Protein AF-A0AA40CJF1-F1 (afdb_monomer)

InterPro domains:
  IPR010730 Heterokaryon incompatibility [PF06985] (2-90)
  IPR052895 Heterokaryon Regulation/Transcriptional Modulator [PTHR24148] (1-93)

Secondary structure (DSSP, 8-state):
--EEEE-----TT-EEEEEETTEEEEEEHHHHHHHHHH--SSS---EE-HHHHS-TT-HHHHHHHHHHHHHHHHHSS-EEE---SPPTTGGGGG-

Solvent-accessible surface area (backbone atoms only — not comparable to full-atom values): 6073 Å² total; per-residue (Å²): 132,37,29,28,58,45,66,67,68,65,61,81,86,47,64,39,83,46,72,56,95,92,35,83,42,76,41,31,44,49,52,50,53,48,51,66,72,69,54,58,95,89,51,92,76,56,72,45,41,65,90,75,77,41,63,82,88,39,67,69,61,40,64,60,46,59,76,48,44,62,58,53,59,70,67,26,78,42,76,48,77,53,90,70,79,87,54,102,70,59,79,72,80,83,116

Structure (mmCIF, N/CA/C/O backbone):
data_AF-A0AA40CJF1-F1
#
_entry.id   AF-A0AA40CJF1-F1
#
loop_
_atom_site.group_PDB
_atom_site.id
_atom_site.type_symbol
_atom_site.label_atom_id
_atom_site.label_alt_id
_atom_site.label_comp_id
_atom_site.label_asym_id
_atom_site.label_entity_id
_atom_site.label_seq_id
_atom_site.pdbx_PDB_ins_code
_atom_site.Cartn_x
_atom_site.Cartn_y
_atom_site.Cartn_z
_atom_site.occupancy
_atom_site.B_iso_or_equiv
_atom_site.auth_seq_id
_atom_site.auth_comp_id
_atom_site.auth_asym_id
_atom_site.auth_atom_id
_atom_site.pdbx_PDB_model_num
ATOM 1 N N . LYS A 1 1 ? -15.191 -2.430 4.269 1.00 81.75 1 LYS A N 1
ATOM 2 C CA . LYS A 1 1 ? -14.227 -3.561 4.287 1.00 81.75 1 LYS A CA 1
ATOM 3 C C . LYS A 1 1 ? -13.006 -3.139 3.469 1.00 81.75 1 LYS A C 1
ATOM 5 O O . LYS A 1 1 ? -13.210 -2.380 2.531 1.00 81.75 1 LYS A O 1
ATOM 10 N N . TYR A 1 2 ? -11.793 -3.549 3.841 1.00 92.69 2 TYR A N 1
ATOM 11 C CA . TYR A 1 2 ? -10.543 -3.177 3.158 1.00 92.69 2 TYR A CA 1
ATOM 12 C C . TYR A 1 2 ? -9.819 -4.423 2.642 1.00 92.69 2 TYR A C 1
ATOM 14 O O . TYR A 1 2 ? -10.077 -5.523 3.131 1.00 92.69 2 TYR A O 1
ATOM 22 N N . GLU A 1 3 ? -8.915 -4.242 1.688 1.00 95.44 3 GLU A N 1
ATOM 23 C CA . GLU A 1 3 ? -7.968 -5.263 1.234 1.00 95.44 3 GLU A CA 1
ATOM 24 C C . GLU A 1 3 ? -6.591 -4.960 1.831 1.00 95.44 3 GLU A C 1
ATOM 26 O O . GLU A 1 3 ? -6.217 -3.792 1.937 1.00 95.44 3 GLU A O 1
ATOM 31 N N . ALA A 1 4 ? -5.829 -5.973 2.233 1.00 95.94 4 ALA A N 1
ATOM 32 C CA . ALA A 1 4 ? -4.447 -5.773 2.668 1.00 95.94 4 ALA A CA 1
ATOM 33 C C . ALA A 1 4 ? -3.502 -5.894 1.466 1.00 95.94 4 ALA A C 1
ATOM 35 O O . ALA A 1 4 ? -3.625 -6.840 0.685 1.00 95.94 4 ALA A O 1
ATOM 36 N N . LEU A 1 5 ? -2.566 -4.955 1.314 1.00 95.56 5 LEU A N 1
ATOM 37 C CA . LEU A 1 5 ? -1.525 -5.036 0.291 1.00 95.56 5 LEU A CA 1
ATOM 38 C C . LEU A 1 5 ? -0.298 -5.762 0.850 1.00 95.56 5 LEU A C 1
ATOM 40 O O . LEU A 1 5 ? 0.314 -5.297 1.807 1.00 95.56 5 LEU A O 1
ATOM 44 N N . SER A 1 6 ? 0.084 -6.866 0.213 1.00 93.88 6 SER A N 1
ATOM 45 C CA . SER A 1 6 ? 1.346 -7.562 0.456 1.00 93.88 6 SER A CA 1
ATOM 46 C C . SER A 1 6 ? 2.320 -7.237 -0.671 1.00 93.88 6 SER A C 1
ATOM 48 O O . SER A 1 6 ? 2.042 -7.507 -1.839 1.00 93.88 6 SER A O 1
ATOM 50 N N . TYR A 1 7 ? 3.443 -6.613 -0.335 1.00 93.44 7 TYR A N 1
ATOM 51 C CA . TYR A 1 7 ? 4.441 -6.150 -1.292 1.00 93.44 7 TYR A CA 1
ATOM 52 C C . TYR A 1 7 ? 5.800 -6.021 -0.598 1.00 93.44 7 TYR A C 1
ATOM 54 O O . TYR A 1 7 ? 5.884 -5.946 0.628 1.00 93.44 7 TYR A O 1
ATOM 62 N N . THR A 1 8 ? 6.879 -5.969 -1.371 1.00 89.25 8 THR A N 1
ATOM 63 C CA . THR A 1 8 ? 8.202 -5.631 -0.837 1.00 89.25 8 THR A CA 1
ATOM 64 C C . THR A 1 8 ? 8.394 -4.119 -0.843 1.00 89.25 8 THR A C 1
ATOM 66 O O . THR A 1 8 ? 8.016 -3.433 -1.787 1.00 89.25 8 THR A O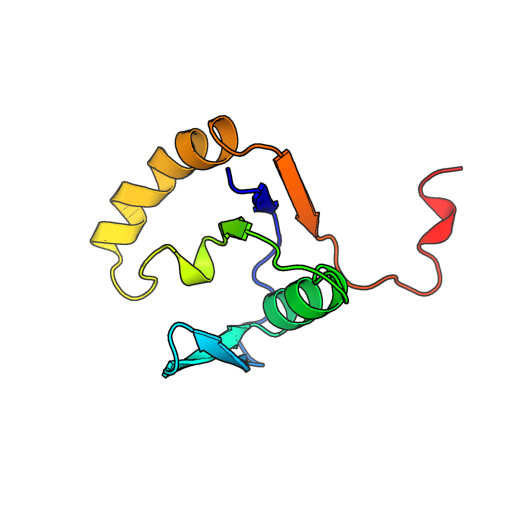 1
ATOM 69 N N . TRP A 1 9 ? 9.016 -3.555 0.189 1.00 84.25 9 TRP A N 1
ATOM 70 C CA . TRP A 1 9 ? 9.212 -2.101 0.274 1.00 84.25 9 TRP A CA 1
ATOM 71 C C . TRP A 1 9 ? 10.063 -1.530 -0.874 1.00 84.25 9 TRP A C 1
ATOM 73 O O . TRP A 1 9 ? 9.855 -0.394 -1.302 1.00 84.25 9 TRP A O 1
ATOM 83 N N . GLY A 1 10 ? 10.955 -2.347 -1.439 1.00 81.62 10 GLY A N 1
ATOM 84 C CA . GLY A 1 10 ? 11.849 -1.949 -2.520 1.00 81.62 10 GLY A CA 1
ATOM 85 C C . GLY A 1 10 ? 12.985 -1.043 -2.038 1.00 81.62 10 GLY A C 1
ATOM 86 O O . GLY A 1 10 ? 13.299 -0.981 -0.850 1.00 81.62 10 GLY A O 1
ATOM 87 N N . SER A 1 11 ? 13.640 -0.361 -2.979 1.00 79.06 11 SER A N 1
ATOM 88 C CA . SER A 1 11 ? 14.766 0.527 -2.672 1.00 79.06 11 SER A CA 1
ATOM 89 C C . SER A 1 11 ? 14.291 1.841 -2.032 1.00 79.06 11 SER A C 1
ATOM 91 O O . SER A 1 11 ? 13.436 2.517 -2.611 1.00 79.06 11 SER A O 1
ATOM 93 N N . PRO A 1 12 ? 14.882 2.274 -0.900 1.00 78.19 12 PRO A N 1
ATOM 94 C CA . PRO A 1 12 ? 14.527 3.537 -0.259 1.00 78.19 12 PRO A CA 1
ATOM 95 C C . PRO A 1 12 ? 15.072 4.775 -0.984 1.00 78.19 12 PRO A C 1
ATOM 97 O O . PRO A 1 12 ? 14.726 5.894 -0.607 1.00 78.19 12 PRO A O 1
ATOM 100 N N . VAL A 1 13 ? 15.923 4.584 -2.001 1.00 79.94 13 VAL A N 1
ATOM 101 C CA . VAL A 1 13 ? 16.646 5.655 -2.707 1.00 79.94 13 VAL A CA 1
ATOM 102 C C . VAL A 1 13 ? 15.698 6.559 -3.494 1.00 79.94 13 VAL A C 1
ATOM 104 O O . VAL A 1 13 ? 15.886 7.771 -3.525 1.00 79.94 13 VAL A O 1
ATOM 107 N N . HIS A 1 14 ? 14.657 5.983 -4.098 1.00 81.75 14 HIS A N 1
ATOM 108 C CA . HIS A 1 14 ? 13.699 6.721 -4.915 1.00 81.75 14 HIS A CA 1
ATOM 109 C C . HIS A 1 14 ? 12.356 6.796 -4.195 1.00 81.75 14 HIS A C 1
ATOM 111 O O . HIS A 1 14 ? 11.696 5.775 -3.972 1.00 81.75 14 HIS A O 1
ATOM 117 N N . LYS A 1 15 ? 11.951 8.020 -3.840 1.00 88.38 15 LYS A N 1
ATOM 118 C CA . LYS A 1 15 ? 10.630 8.304 -3.283 1.00 88.38 15 LYS A CA 1
ATOM 119 C C . LYS A 1 15 ? 9.776 9.073 -4.284 1.00 88.38 15 LYS A C 1
ATOM 121 O O . LYS A 1 15 ? 10.263 9.979 -4.954 1.00 88.38 15 LYS A O 1
ATOM 126 N N . CYS A 1 16 ? 8.498 8.729 -4.343 1.00 91.94 16 CYS A N 1
ATOM 127 C CA . CYS A 1 16 ? 7.509 9.339 -5.219 1.00 91.94 16 CYS A CA 1
ATOM 128 C C . CYS A 1 16 ? 6.438 10.056 -4.381 1.00 91.94 16 CYS A C 1
ATOM 130 O O . CYS A 1 16 ? 6.058 9.553 -3.317 1.00 91.94 16 CYS A O 1
ATOM 132 N N . PRO A 1 17 ? 5.945 11.221 -4.833 1.00 93.75 17 PRO A N 1
ATOM 133 C CA . PRO A 1 17 ? 4.934 11.972 -4.108 1.00 93.75 17 PRO A CA 1
ATOM 134 C C . PRO A 1 17 ? 3.538 11.375 -4.302 1.00 93.75 17 PRO A C 1
ATOM 136 O O . PRO A 1 17 ? 3.133 11.035 -5.414 1.00 93.75 17 PRO A O 1
ATOM 139 N N . ILE A 1 18 ? 2.781 11.321 -3.211 1.00 93.44 18 ILE A N 1
ATOM 140 C CA . ILE A 1 18 ? 1.338 11.082 -3.191 1.00 93.44 18 ILE A CA 1
ATOM 141 C C . ILE A 1 18 ? 0.661 12.083 -2.251 1.00 93.44 18 ILE A C 1
ATOM 143 O O . ILE A 1 18 ? 1.318 12.803 -1.495 1.00 93.44 18 ILE A O 1
ATOM 147 N N . THR A 1 19 ? -0.667 12.122 -2.276 1.00 93.69 19 THR A N 1
ATOM 148 C CA . THR A 1 19 ? -1.463 12.932 -1.352 1.00 93.69 19 THR A CA 1
ATOM 149 C C . THR A 1 19 ? -2.289 12.025 -0.452 1.00 93.69 19 THR A C 1
ATOM 151 O O . THR A 1 19 ? -3.046 11.190 -0.938 1.00 93.69 19 THR A O 1
ATOM 154 N N . ILE A 1 20 ? -2.164 12.209 0.862 1.00 89.88 20 ILE A N 1
ATOM 155 C CA . ILE A 1 20 ? -2.948 11.503 1.880 1.00 89.88 20 ILE A CA 1
ATOM 156 C C . ILE A 1 20 ? -3.670 12.563 2.707 1.00 89.88 20 ILE A C 1
ATOM 158 O O . ILE A 1 20 ? -3.022 13.421 3.302 1.00 89.88 20 ILE A O 1
ATOM 162 N N . ASN A 1 21 ? -5.006 12.536 2.742 1.00 88.75 21 ASN A N 1
ATOM 163 C CA . ASN A 1 21 ? -5.824 13.518 3.474 1.00 88.75 21 ASN A CA 1
ATOM 164 C C . ASN A 1 21 ? -5.425 14.981 3.173 1.00 88.75 21 ASN A C 1
ATOM 166 O O . ASN A 1 21 ? -5.252 15.789 4.086 1.00 88.75 21 ASN A O 1
ATOM 170 N N . ASN A 1 22 ? -5.233 15.308 1.888 1.00 90.38 22 ASN A N 1
ATOM 171 C CA . ASN A 1 22 ? -4.766 16.614 1.392 1.00 90.38 22 ASN A CA 1
ATOM 172 C C . ASN A 1 22 ? -3.371 17.047 1.874 1.00 90.38 22 ASN A C 1
ATOM 174 O O . ASN A 1 22 ? -3.011 18.218 1.756 1.00 90.38 22 ASN A O 1
ATOM 178 N N . ARG A 1 23 ? -2.562 16.119 2.392 1.00 90.50 23 ARG A N 1
ATOM 179 C CA . ARG A 1 23 ? -1.172 16.368 2.781 1.00 90.50 23 ARG A CA 1
ATOM 180 C C . ARG A 1 23 ? -0.220 15.624 1.844 1.00 90.50 23 ARG A C 1
ATOM 182 O O . ARG A 1 23 ? -0.464 14.450 1.552 1.00 90.50 23 ARG A O 1
ATOM 189 N N . PRO A 1 24 ? 0.850 16.274 1.360 1.00 91.69 24 PRO A N 1
ATOM 190 C CA . PRO A 1 24 ? 1.866 15.596 0.571 1.00 91.69 24 PRO A CA 1
ATOM 191 C C . PRO A 1 24 ? 2.605 14.569 1.435 1.00 91.69 24 PRO A C 1
ATOM 193 O O . PRO A 1 24 ? 2.959 14.841 2.582 1.00 91.69 24 PRO A O 1
ATOM 196 N N . CYS A 1 25 ? 2.841 13.392 0.870 1.00 90.94 25 CYS A N 1
ATOM 197 C CA . CYS A 1 25 ? 3.588 12.305 1.489 1.00 90.94 25 CYS A CA 1
ATOM 198 C C . CYS A 1 25 ? 4.514 11.674 0.445 1.00 90.94 25 CYS A C 1
ATOM 200 O O . CYS A 1 25 ? 4.172 11.598 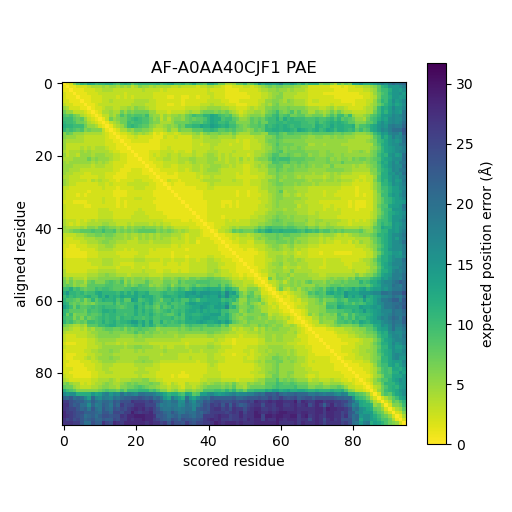-0.735 1.00 90.94 25 CYS A O 1
ATOM 202 N N . LEU A 1 26 ? 5.695 11.237 0.879 1.00 92.12 26 LEU A N 1
ATOM 203 C CA . LEU A 1 26 ? 6.666 10.554 0.034 1.00 92.12 26 LEU A CA 1
ATOM 204 C C . LEU A 1 26 ? 6.659 9.061 0.353 1.00 92.12 26 LEU A C 1
ATOM 206 O O . LEU A 1 26 ? 6.961 8.670 1.478 1.00 92.12 26 LEU A O 1
ATOM 210 N N . ILE A 1 27 ? 6.387 8.238 -0.656 1.00 92.19 27 ILE A N 1
ATOM 211 C CA . ILE A 1 27 ? 6.406 6.775 -0.554 1.00 92.19 27 ILE A CA 1
ATOM 212 C C . ILE A 1 27 ? 7.502 6.179 -1.432 1.00 92.19 27 ILE A C 1
ATOM 214 O O . ILE A 1 27 ? 7.962 6.823 -2.371 1.00 92.19 27 ILE A O 1
ATOM 218 N N . TRP A 1 28 ? 7.933 4.949 -1.154 1.00 91.75 28 TRP A N 1
ATOM 219 C CA . TRP A 1 28 ? 8.916 4.269 -2.003 1.00 91.75 28 TRP 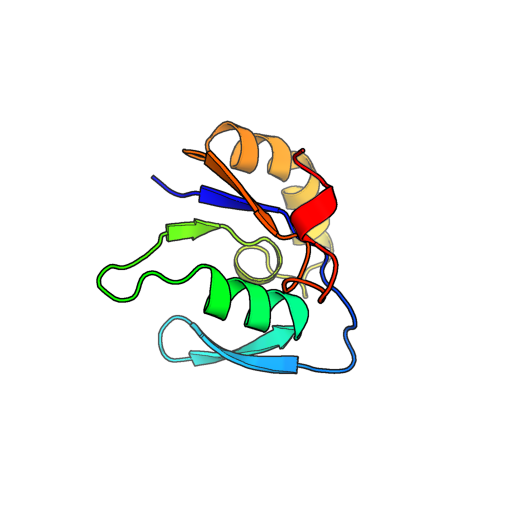A CA 1
ATOM 220 C C . TRP A 1 28 ? 8.375 3.980 -3.402 1.00 91.75 28 TRP A C 1
ATOM 222 O O . TRP A 1 28 ? 7.182 3.719 -3.580 1.00 91.75 28 TRP A O 1
ATOM 232 N N . GLY A 1 29 ? 9.278 3.968 -4.386 1.00 92.31 29 GLY A N 1
ATOM 233 C CA . GLY A 1 29 ? 8.930 3.758 -5.792 1.00 92.31 29 GLY A CA 1
ATOM 234 C C . GLY A 1 29 ? 8.137 2.474 -6.053 1.00 92.31 29 GLY A C 1
ATOM 235 O O . GLY A 1 29 ? 7.183 2.508 -6.822 1.00 92.31 29 GLY A O 1
ATOM 236 N N . ASN A 1 30 ? 8.445 1.365 -5.367 1.00 92.12 30 ASN A N 1
ATOM 237 C CA . ASN A 1 30 ? 7.688 0.123 -5.569 1.00 92.12 30 ASN A CA 1
ATOM 238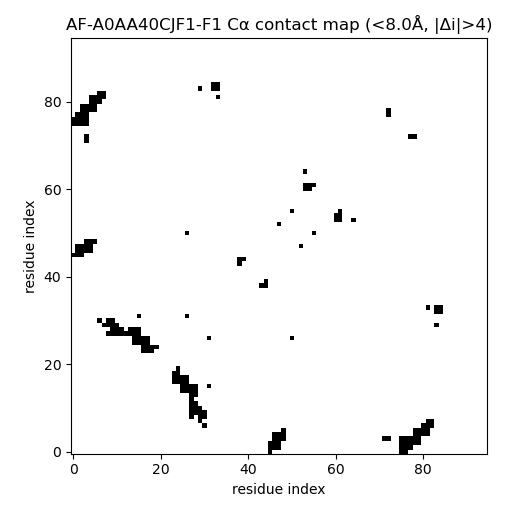 C C . ASN A 1 30 ? 6.221 0.257 -5.132 1.00 92.12 30 ASN A C 1
ATOM 240 O O . ASN A 1 30 ? 5.322 -0.172 -5.850 1.00 92.12 30 ASN A O 1
ATOM 244 N N . LEU A 1 31 ? 5.972 0.905 -3.986 1.00 93.94 31 LEU A N 1
ATOM 245 C CA . LEU A 1 31 ? 4.608 1.167 -3.524 1.00 93.94 31 LEU A CA 1
ATOM 246 C C . LEU A 1 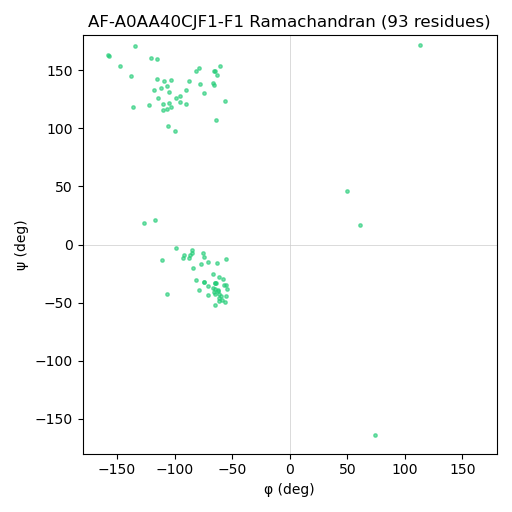31 ? 3.874 2.111 -4.481 1.00 93.94 31 LEU A C 1
ATOM 248 O O . LEU A 1 31 ? 2.691 1.924 -4.742 1.00 93.94 31 LEU A O 1
ATOM 252 N N . TYR A 1 32 ? 4.573 3.106 -5.027 1.00 94.06 32 TYR A N 1
ATOM 253 C CA . TYR A 1 32 ? 3.989 4.030 -5.994 1.00 94.06 32 TYR A CA 1
ATOM 254 C C . TYR A 1 32 ? 3.523 3.304 -7.260 1.00 94.06 32 TYR A C 1
ATOM 256 O O . TYR A 1 32 ? 2.370 3.454 -7.665 1.00 94.06 32 TYR A O 1
ATOM 264 N N . THR A 1 33 ? 4.376 2.453 -7.836 1.00 93.38 33 THR A N 1
ATOM 265 C CA . THR A 1 33 ? 4.020 1.631 -9.000 1.00 93.38 33 THR A CA 1
ATOM 266 C C . THR A 1 33 ? 2.870 0.677 -8.683 1.00 93.38 33 THR A C 1
ATOM 268 O O . THR A 1 33 ? 1.934 0.578 -9.474 1.00 93.38 33 THR A O 1
ATOM 271 N N . ALA A 1 34 ? 2.884 0.040 -7.507 1.00 94.12 34 ALA A N 1
ATOM 272 C CA . ALA A 1 34 ? 1.790 -0.820 -7.064 1.00 94.12 34 ALA A CA 1
ATOM 273 C C . ALA A 1 34 ? 0.460 -0.054 -7.002 1.00 94.12 34 ALA A C 1
ATOM 275 O O . ALA A 1 34 ? -0.540 -0.513 -7.542 1.00 94.12 34 ALA A O 1
ATOM 276 N N . LEU A 1 35 ? 0.437 1.140 -6.400 1.00 94.19 35 LEU A N 1
ATOM 277 C CA . LEU A 1 35 ? -0.769 1.969 -6.316 1.00 94.19 35 LEU A CA 1
ATOM 278 C C . LEU A 1 35 ? -1.289 2.390 -7.693 1.00 94.19 35 LEU A C 1
ATOM 280 O O . LEU A 1 35 ? -2.501 2.393 -7.906 1.00 94.19 35 LEU A O 1
ATOM 284 N N . LEU A 1 36 ? -0.398 2.724 -8.631 1.00 93.69 36 LEU A N 1
ATOM 285 C CA . LEU A 1 36 ? -0.788 3.053 -10.002 1.00 93.69 36 LEU A CA 1
ATOM 286 C C . LEU A 1 36 ? -1.377 1.854 -10.748 1.00 93.69 36 LEU A C 1
ATOM 288 O O . LEU A 1 36 ? -2.359 2.029 -11.461 1.00 93.69 36 LEU A O 1
ATOM 292 N N . ALA A 1 37 ? -0.807 0.662 -10.574 1.00 93.38 37 ALA A N 1
ATOM 293 C CA . ALA A 1 37 ? -1.287 -0.556 -11.222 1.00 93.38 37 ALA A CA 1
ATOM 294 C C . ALA A 1 37 ? -2.587 -1.093 -10.597 1.00 93.38 37 ALA A C 1
ATOM 296 O O . ALA A 1 37 ? -3.411 -1.689 -11.280 1.00 93.38 37 ALA A O 1
ATOM 297 N N . LEU A 1 38 ? -2.773 -0.892 -9.289 1.00 93.00 38 LEU A N 1
ATOM 298 C CA . LEU A 1 38 ? -3.894 -1.440 -8.523 1.00 93.00 38 LEU A CA 1
ATOM 299 C C . LEU A 1 38 ? -5.105 -0.503 -8.433 1.00 93.00 38 LEU A C 1
ATOM 301 O O . LEU A 1 38 ? -6.159 -0.936 -7.952 1.00 93.00 38 LEU A O 1
ATOM 305 N N . ARG A 1 39 ? -4.980 0.769 -8.830 1.00 93.44 39 ARG A N 1
ATOM 306 C CA . ARG A 1 39 ? -6.116 1.702 -8.821 1.00 93.44 39 ARG A CA 1
ATOM 307 C C . ARG A 1 39 ? -7.156 1.273 -9.856 1.00 93.44 39 ARG A C 1
ATOM 309 O O . ARG A 1 39 ? -6.809 0.914 -10.976 1.00 93.44 39 ARG A O 1
ATOM 316 N N . TYR A 1 40 ? -8.429 1.364 -9.491 1.00 93.00 40 TYR A N 1
ATOM 317 C CA . TYR A 1 40 ? -9.504 1.297 -10.476 1.00 93.00 40 TYR A CA 1
ATOM 318 C C . TYR A 1 40 ? -9.676 2.669 -11.134 1.00 93.00 40 TYR A C 1
ATOM 320 O O . TYR A 1 40 ? -9.431 3.697 -10.499 1.00 93.00 40 TYR A O 1
ATOM 328 N N . GLU A 1 41 ? -10.091 2.688 -12.398 1.00 92.69 41 GLU A N 1
ATOM 329 C CA . GLU A 1 41 ? -10.310 3.934 -13.145 1.00 92.69 41 GLU A CA 1
ATOM 330 C C . GLU A 1 41 ? -11.591 4.656 -12.710 1.00 92.69 41 GLU A C 1
ATOM 332 O O . GLU A 1 41 ? -11.658 5.882 -12.723 1.00 92.69 41 GLU A O 1
ATOM 337 N N . ASP A 1 42 ? -12.600 3.890 -12.301 1.00 95.19 42 ASP A N 1
ATOM 338 C CA . ASP A 1 42 ? -13.984 4.331 -12.141 1.00 95.19 42 ASP A CA 1
ATOM 339 C C . ASP A 1 42 ? -14.455 4.386 -10.681 1.00 95.19 42 ASP A C 1
ATOM 341 O O . ASP A 1 42 ? -15.506 4.958 -10.386 1.00 95.19 42 ASP A O 1
ATOM 345 N N . LYS A 1 43 ? -13.699 3.798 -9.746 1.00 93.38 43 LYS A N 1
ATOM 346 C CA . LYS A 1 43 ? -14.124 3.670 -8.346 1.00 93.38 43 LYS A CA 1
ATOM 347 C C . LYS A 1 43 ? -12.971 3.731 -7.344 1.00 93.38 43 LYS A C 1
ATOM 349 O O . LYS A 1 43 ? -11.846 3.333 -7.647 1.00 93.38 43 LYS A O 1
ATOM 354 N N . PRO A 1 44 ? -13.240 4.167 -6.102 1.00 92.06 44 PRO A N 1
ATOM 355 C CA . PRO A 1 44 ? -12.248 4.096 -5.042 1.00 92.06 44 PRO A CA 1
ATOM 356 C C . PRO A 1 44 ? -11.921 2.643 -4.680 1.00 92.06 44 PRO A C 1
ATOM 358 O O . PRO A 1 44 ? -12.775 1.753 -4.724 1.00 92.06 44 PRO A O 1
ATOM 361 N N . ARG A 1 45 ? -10.678 2.421 -4.249 1.00 93.44 45 ARG A N 1
ATOM 362 C CA . ARG A 1 45 ? -10.213 1.158 -3.669 1.00 93.44 45 ARG A CA 1
ATOM 363 C C . ARG A 1 45 ? -9.759 1.394 -2.233 1.00 93.44 45 ARG A C 1
ATOM 365 O O . ARG A 1 45 ? -9.025 2.341 -1.963 1.00 93.44 45 ARG A O 1
ATOM 372 N N . HIS A 1 46 ? -10.188 0.538 -1.309 1.00 93.81 46 HIS A N 1
ATOM 373 C CA . HIS A 1 46 ? -9.812 0.627 0.102 1.00 93.81 46 HIS A CA 1
ATOM 374 C C . HIS A 1 46 ? -8.684 -0.357 0.406 1.00 93.81 46 HIS A C 1
ATOM 376 O O . HIS A 1 46 ? -8.940 -1.540 0.630 1.00 93.81 46 HIS A O 1
ATOM 382 N N . LEU A 1 47 ? -7.448 0.141 0.420 1.00 94.25 47 LEU A N 1
ATOM 383 C CA . LEU A 1 47 ? -6.254 -0.645 0.722 1.00 94.25 47 LEU A CA 1
ATOM 384 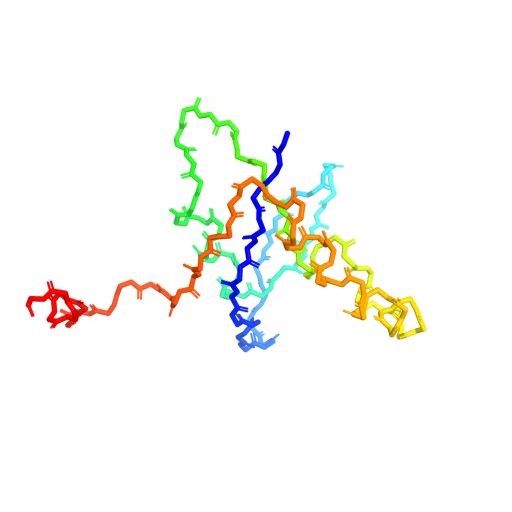C C . LEU A 1 47 ? -5.717 -0.302 2.112 1.00 94.25 47 LEU A C 1
ATOM 386 O O . LEU A 1 47 ? -5.619 0.869 2.475 1.00 94.25 47 LEU A O 1
ATOM 390 N N . TRP A 1 48 ? -5.336 -1.328 2.865 1.00 94.62 48 TRP A N 1
ATOM 391 C CA . TRP A 1 48 ? -4.465 -1.201 4.023 1.00 94.62 48 TRP A CA 1
ATOM 392 C C . TRP A 1 48 ? -3.026 -1.481 3.589 1.00 94.62 48 TRP A C 1
ATOM 394 O O . TRP A 1 48 ? -2.755 -2.498 2.947 1.00 94.62 48 TRP A O 1
ATOM 404 N N . ILE A 1 49 ? -2.121 -0.561 3.918 1.00 93.56 49 ILE A N 1
ATOM 405 C CA . ILE A 1 49 ? -0.719 -0.572 3.490 1.00 93.56 49 ILE A CA 1
ATOM 406 C C . ILE A 1 49 ? 0.122 -0.229 4.714 1.00 93.56 49 ILE A C 1
ATOM 408 O O . ILE A 1 49 ? -0.017 0.868 5.253 1.00 93.56 49 ILE A O 1
ATOM 412 N N . ASP A 1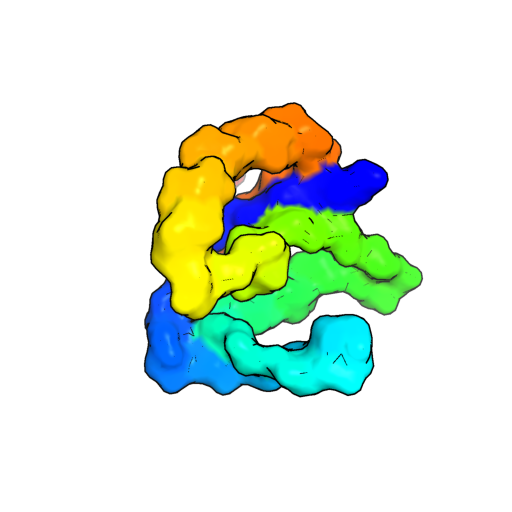 50 ? 0.997 -1.135 5.153 1.00 89.44 50 ASP A N 1
ATOM 413 C CA . ASP A 1 50 ? 1.788 -0.960 6.379 1.00 89.44 50 ASP A CA 1
ATOM 414 C C . ASP A 1 50 ? 2.611 0.340 6.378 1.00 89.44 50 ASP A C 1
ATOM 416 O O . ASP A 1 50 ? 2.551 1.093 7.348 1.00 89.44 50 ASP A O 1
ATOM 420 N N . ALA A 1 51 ? 3.284 0.672 5.272 1.00 87.94 51 ALA A N 1
ATOM 421 C CA . ALA A 1 51 ? 4.095 1.885 5.152 1.00 87.94 51 ALA A CA 1
ATOM 422 C C . ALA A 1 51 ? 3.305 3.202 5.267 1.00 87.94 51 ALA A C 1
ATOM 424 O O . ALA A 1 51 ? 3.911 4.254 5.448 1.00 87.94 51 ALA A O 1
ATOM 425 N N . ILE A 1 52 ? 1.973 3.158 5.142 1.00 88.88 52 ILE A N 1
ATOM 426 C CA . ILE A 1 52 ? 1.090 4.327 5.269 1.00 88.88 52 ILE A CA 1
ATOM 427 C C . ILE A 1 52 ? 0.307 4.289 6.585 1.00 88.88 52 ILE A C 1
ATOM 429 O O . ILE A 1 52 ? 0.133 5.316 7.234 1.00 88.88 52 ILE A O 1
ATOM 433 N N . CYS A 1 53 ? -0.213 3.120 6.959 1.00 88.56 53 CYS A N 1
ATOM 434 C CA . CYS A 1 53 ? -1.106 2.963 8.103 1.00 88.56 53 CYS A CA 1
ATOM 435 C C . CYS A 1 53 ? -0.370 2.818 9.438 1.00 88.56 53 CYS A C 1
ATOM 437 O O . CYS A 1 53 ? -0.989 3.027 10.477 1.00 88.56 53 CYS A O 1
ATOM 439 N N . ILE A 1 54 ? 0.910 2.439 9.419 1.00 83.94 54 ILE A N 1
ATOM 440 C CA . ILE A 1 54 ? 1.760 2.364 10.608 1.00 83.94 54 ILE A CA 1
ATOM 441 C C . ILE A 1 54 ? 2.707 3.556 10.573 1.00 83.94 54 ILE A C 1
ATOM 443 O O . ILE A 1 54 ? 3.361 3.807 9.558 1.00 83.94 54 ILE A O 1
ATOM 447 N N . ASN A 1 55 ? 2.804 4.266 11.691 1.00 79.75 55 ASN A N 1
ATOM 448 C CA . ASN A 1 55 ? 3.800 5.306 11.869 1.00 79.75 55 ASN A CA 1
ATOM 449 C C . ASN A 1 55 ? 5.208 4.691 11.841 1.00 79.75 55 ASN A C 1
ATOM 451 O O . ASN A 1 55 ? 5.620 3.987 12.763 1.00 79.75 55 ASN A O 1
ATOM 455 N N . GLN A 1 56 ? 5.937 4.926 10.753 1.00 74.75 56 GLN A N 1
ATOM 456 C CA . GLN A 1 56 ? 7.245 4.305 10.532 1.00 74.75 56 GLN A CA 1
ATOM 457 C C . GLN A 1 56 ? 8.370 4.947 11.355 1.00 74.75 56 GLN A C 1
ATOM 459 O O . GLN A 1 56 ? 9.420 4.325 11.522 1.00 74.75 56 GLN A O 1
ATOM 464 N N . ASP A 1 57 ? 8.148 6.155 11.878 1.00 78.75 57 ASP A N 1
ATOM 465 C CA . ASP A 1 57 ? 9.146 6.922 12.629 1.00 78.75 57 ASP A CA 1
ATOM 466 C C . ASP A 1 57 ? 9.148 6.584 14.132 1.00 78.75 57 ASP A C 1
ATOM 468 O O . ASP A 1 57 ? 10.091 6.933 14.845 1.00 78.75 57 ASP A O 1
ATOM 472 N N . ASP A 1 58 ? 8.135 5.857 14.620 1.00 81.81 58 ASP A N 1
ATOM 473 C CA . ASP A 1 58 ? 8.050 5.384 16.002 1.00 81.81 58 ASP A CA 1
ATOM 474 C C . ASP A 1 58 ? 8.333 3.876 16.083 1.00 81.81 58 ASP A C 1
ATOM 476 O O . ASP A 1 58 ? 7.498 3.016 15.791 1.00 81.81 58 ASP A O 1
ATOM 480 N N . ILE A 1 59 ? 9.553 3.540 16.506 1.00 75.44 59 ILE A N 1
ATOM 481 C CA . ILE A 1 59 ? 10.007 2.152 16.656 1.00 75.44 59 ILE A CA 1
ATOM 482 C C . ILE A 1 59 ? 9.209 1.410 17.740 1.00 75.44 59 ILE A C 1
ATOM 484 O O . ILE A 1 59 ? 8.984 0.204 17.608 1.00 75.44 59 ILE A O 1
ATOM 488 N N . ALA A 1 60 ? 8.778 2.095 18.803 1.00 73.00 60 ALA A N 1
ATOM 489 C CA . ALA A 1 60 ? 8.011 1.474 19.878 1.00 73.00 60 ALA A CA 1
ATOM 490 C C . ALA A 1 60 ? 6.593 1.126 19.401 1.00 73.00 60 ALA A C 1
ATOM 492 O O . ALA A 1 60 ? 6.134 0.002 19.614 1.00 73.00 60 ALA A O 1
ATOM 493 N N . GLU A 1 61 ? 5.946 2.042 18.676 1.00 71.00 61 GLU A N 1
ATOM 494 C CA . GLU A 1 61 ? 4.653 1.804 18.028 1.00 71.00 61 GLU A CA 1
ATOM 495 C C . GLU A 1 61 ? 4.752 0.679 16.988 1.00 71.00 61 GLU A C 1
ATOM 497 O O . GLU A 1 61 ? 3.943 -0.253 16.978 1.00 71.00 61 GLU A O 1
ATOM 502 N N . LYS A 1 62 ? 5.791 0.707 16.148 1.00 71.44 62 LYS A N 1
ATOM 503 C CA . LYS A 1 62 ? 6.029 -0.319 15.131 1.00 71.44 62 LYS A CA 1
ATOM 504 C C . LYS A 1 62 ? 6.203 -1.707 15.748 1.00 71.44 62 LYS A C 1
ATOM 506 O O . LYS A 1 62 ? 5.601 -2.666 15.270 1.00 71.44 62 LYS A O 1
ATOM 511 N N . ASN A 1 63 ? 6.977 -1.826 16.825 1.00 75.75 63 ASN A N 1
ATOM 512 C CA . ASN A 1 63 ? 7.183 -3.103 17.513 1.00 75.75 63 ASN A CA 1
ATOM 513 C C . ASN A 1 63 ? 5.912 -3.631 18.194 1.00 75.75 63 ASN A C 1
ATOM 515 O O . ASN A 1 63 ? 5.778 -4.843 18.352 1.00 75.75 63 ASN A O 1
ATOM 519 N N . LEU A 1 64 ? 4.969 -2.758 18.559 1.00 76.00 64 LEU A N 1
ATOM 520 C CA . LEU A 1 64 ? 3.656 -3.160 19.068 1.00 76.00 64 LEU A CA 1
ATOM 521 C C . LEU A 1 64 ? 2.704 -3.582 17.934 1.00 76.00 64 LEU A C 1
ATOM 523 O O . LEU A 1 64 ? 1.963 -4.557 18.079 1.00 76.00 64 LEU A O 1
ATOM 527 N N . HIS A 1 65 ? 2.730 -2.876 16.800 1.00 69.00 65 HIS A N 1
ATOM 528 C CA . HIS A 1 65 ? 1.827 -3.122 15.672 1.00 69.00 65 HIS A CA 1
ATOM 529 C C . HIS A 1 65 ? 2.258 -4.281 14.764 1.00 69.00 65 HIS A C 1
ATOM 531 O O . HIS A 1 65 ? 1.387 -4.970 14.231 1.00 69.00 65 HIS A O 1
ATOM 537 N N . ILE A 1 66 ? 3.559 -4.560 14.610 1.00 75.62 66 ILE A N 1
ATOM 538 C CA . ILE A 1 66 ? 4.050 -5.680 13.784 1.00 75.62 66 ILE A CA 1
ATOM 539 C C . ILE A 1 66 ? 3.453 -7.026 14.230 1.00 75.62 66 ILE A C 1
ATOM 541 O O . ILE A 1 66 ? 2.894 -7.725 13.382 1.00 75.62 66 ILE A O 1
ATOM 545 N N . PRO A 1 67 ? 3.470 -7.395 15.528 1.00 76.69 67 PRO A N 1
ATOM 546 C CA . PRO A 1 67 ? 2.817 -8.614 15.996 1.00 76.69 67 PRO A CA 1
ATOM 547 C C . PRO A 1 67 ? 1.319 -8.647 15.686 1.00 76.69 67 PRO A C 1
ATOM 549 O O . PRO A 1 67 ? 0.769 -9.715 15.465 1.00 76.69 67 PRO A O 1
ATOM 552 N N . GLN A 1 68 ? 0.651 -7.494 15.621 1.00 81.62 68 GLN A N 1
ATOM 553 C CA . GLN A 1 68 ? -0.781 -7.404 15.333 1.00 81.62 68 GLN A CA 1
ATOM 554 C C . GLN A 1 68 ? -1.108 -7.413 13.834 1.00 81.62 68 GLN A C 1
ATOM 556 O O . GLN A 1 68 ? -2.284 -7.522 13.477 1.00 81.62 68 GLN A O 1
ATOM 561 N N . MET A 1 69 ? -0.109 -7.357 12.942 1.00 85.69 69 MET A N 1
ATOM 562 C CA . MET A 1 69 ? -0.339 -7.415 11.495 1.00 85.69 69 MET A CA 1
ATOM 563 C C . MET A 1 69 ? -1.130 -8.663 11.102 1.00 85.69 69 MET A C 1
ATOM 565 O O . MET A 1 69 ? -2.001 -8.576 10.239 1.00 85.69 69 MET A O 1
ATOM 569 N N . HIS A 1 70 ? -0.929 -9.800 11.780 1.00 85.12 70 HIS A N 1
ATOM 570 C CA . HIS A 1 70 ? -1.705 -11.007 11.489 1.00 85.12 70 HIS A CA 1
ATOM 571 C C . HIS A 1 70 ? -3.222 -10.777 11.631 1.00 85.12 70 HIS A C 1
ATOM 573 O O . HIS A 1 70 ? -3.992 -11.326 10.849 1.00 85.12 70 HIS A O 1
ATOM 579 N N . LEU A 1 71 ? -3.669 -9.937 12.576 1.00 89.56 71 LEU A N 1
ATOM 580 C CA . LEU A 1 71 ? -5.089 -9.617 12.766 1.00 89.56 71 LEU A CA 1
ATOM 581 C C . LEU A 1 71 ? -5.625 -8.741 11.638 1.00 89.56 71 LEU A C 1
ATOM 583 O O . LEU A 1 71 ? -6.784 -8.882 11.255 1.00 89.56 71 LEU A O 1
ATOM 587 N N . VAL A 1 72 ? -4.800 -7.834 11.116 1.00 90.81 72 VAL A N 1
ATOM 588 C CA . VAL A 1 72 ? -5.156 -6.986 9.974 1.00 90.81 72 VAL A CA 1
ATOM 589 C C . VAL A 1 72 ? -5.357 -7.853 8.737 1.00 90.81 72 VAL A C 1
ATOM 591 O O . VAL A 1 72 ? -6.418 -7.817 8.121 1.00 90.81 72 VAL A O 1
ATOM 594 N N . TYR A 1 73 ? -4.382 -8.705 8.424 1.00 90.38 73 TYR A N 1
ATOM 595 C CA . TYR A 1 73 ? -4.470 -9.618 7.286 1.00 90.38 73 TYR A CA 1
ATOM 596 C C . TYR A 1 73 ? -5.634 -10.608 7.437 1.00 90.38 73 TYR A C 1
ATOM 598 O O . TYR A 1 73 ? -6.369 -10.832 6.482 1.00 90.38 73 TYR A O 1
ATOM 606 N N . GLN A 1 74 ? -5.871 -11.131 8.645 1.00 92.00 74 GLN A N 1
ATOM 607 C CA . GLN A 1 74 ? -7.001 -12.022 8.931 1.00 92.00 74 GLN A CA 1
ATOM 608 C C . GLN A 1 74 ? -8.368 -11.337 8.763 1.00 92.00 74 GLN A C 1
ATOM 610 O O . GLN A 1 74 ? -9.346 -11.992 8.411 1.00 92.00 74 GLN A O 1
ATOM 615 N N . ARG A 1 75 ? -8.464 -10.033 9.051 1.00 93.81 75 ARG A N 1
ATOM 616 C CA . ARG A 1 75 ? -9.714 -9.255 8.962 1.00 93.81 75 ARG A CA 1
ATOM 617 C C . ARG A 1 75 ? -9.910 -8.575 7.606 1.00 93.81 75 ARG A C 1
ATOM 619 O O . ARG A 1 75 ? -10.985 -8.012 7.373 1.00 93.81 75 ARG A O 1
ATOM 626 N N . ALA A 1 76 ? -8.902 -8.593 6.738 1.00 94.69 76 ALA A N 1
ATOM 627 C CA . ALA A 1 76 ? -9.008 -8.068 5.388 1.00 94.69 76 ALA A CA 1
ATOM 628 C C . ALA A 1 76 ? -10.055 -8.863 4.589 1.00 94.69 76 ALA A C 1
ATOM 630 O O . ALA A 1 76 ? -10.224 -10.066 4.769 1.00 94.69 76 ALA A O 1
ATOM 631 N N . ALA A 1 77 ? -10.775 -8.189 3.691 1.00 95.50 77 ALA A N 1
ATOM 632 C CA . ALA A 1 77 ? -11.694 -8.861 2.772 1.00 95.50 77 ALA A CA 1
ATOM 633 C C . ALA A 1 77 ? -10.949 -9.781 1.797 1.00 95.50 77 ALA A C 1
ATOM 635 O O . ALA A 1 77 ? -11.471 -10.818 1.400 1.00 95.50 77 ALA A O 1
ATOM 636 N N . SER A 1 78 ? -9.739 -9.377 1.425 1.00 94.88 78 SER A N 1
ATOM 637 C CA . SER A 1 78 ? -8.791 -10.115 0.603 1.00 94.88 78 SER A CA 1
ATOM 638 C C . SER A 1 78 ? -7.382 -9.584 0.866 1.00 94.88 78 SER A C 1
ATOM 640 O O . SER A 1 78 ? -7.198 -8.482 1.397 1.00 94.88 78 SER A O 1
ATOM 642 N N . VAL A 1 79 ? -6.383 -10.368 0.471 1.00 94.56 79 VAL A N 1
ATOM 643 C CA . VAL A 1 79 ? -4.984 -9.940 0.427 1.00 94.56 79 VAL A CA 1
ATOM 644 C C . VAL A 1 79 ? -4.590 -9.823 -1.039 1.00 94.56 79 VAL A C 1
ATOM 646 O O . VAL A 1 79 ? -4.678 -10.798 -1.782 1.00 94.56 79 VAL A O 1
ATOM 649 N N . THR A 1 80 ? -4.176 -8.631 -1.457 1.00 94.81 80 THR A N 1
ATOM 650 C CA . THR A 1 80 ? -3.637 -8.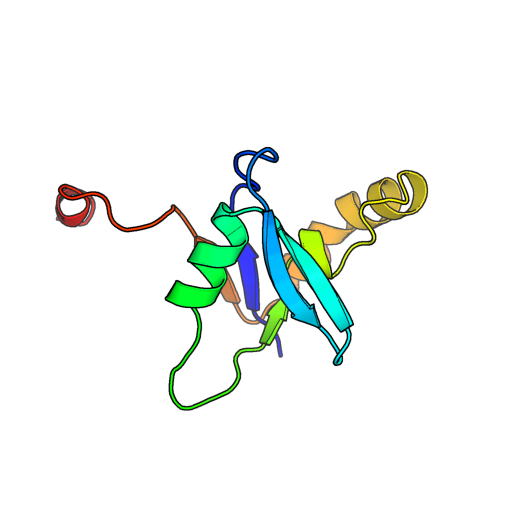389 -2.797 1.00 94.81 80 THR A CA 1
ATOM 651 C C . THR A 1 80 ? -2.121 -8.477 -2.731 1.00 94.81 80 THR A C 1
ATOM 653 O O . THR A 1 80 ? -1.499 -7.742 -1.967 1.00 94.81 80 THR A O 1
ATOM 656 N N . VAL A 1 81 ? -1.527 -9.366 -3.525 1.00 93.75 81 VAL A N 1
ATOM 657 C CA . VAL A 1 81 ? -0.072 -9.540 -3.596 1.00 93.75 81 VAL A CA 1
ATOM 658 C C . VAL A 1 81 ? 0.468 -8.784 -4.807 1.00 93.75 81 VAL A C 1
ATOM 660 O O . VAL A 1 81 ? 0.007 -8.995 -5.926 1.00 93.75 81 VAL A O 1
ATOM 663 N N . TRP A 1 82 ? 1.443 -7.906 -4.584 1.00 94.00 82 TRP A N 1
ATOM 664 C CA . TRP A 1 82 ? 2.157 -7.180 -5.630 1.00 94.00 82 TRP A CA 1
ATOM 665 C C . TRP A 1 82 ? 3.569 -7.739 -5.795 1.00 94.00 82 TRP A C 1
ATOM 667 O O . TRP A 1 82 ? 4.393 -7.655 -4.882 1.00 94.00 82 TRP A O 1
ATOM 677 N N . LEU A 1 83 ? 3.846 -8.285 -6.981 1.00 91.44 83 LEU A N 1
ATOM 678 C CA . LEU A 1 83 ? 5.130 -8.909 -7.323 1.00 91.44 83 LEU A CA 1
ATOM 679 C C . LEU A 1 83 ? 6.065 -7.986 -8.119 1.00 91.44 83 LEU A C 1
ATOM 681 O O . LEU A 1 83 ? 7.207 -8.351 -8.382 1.00 91.44 83 LEU A O 1
ATOM 685 N N . GLY A 1 84 ? 5.604 -6.783 -8.459 1.00 88.56 84 GLY A N 1
ATOM 686 C CA . GLY A 1 84 ? 6.301 -5.867 -9.353 1.00 88.56 84 GLY A CA 1
ATOM 687 C C . GLY A 1 84 ? 5.547 -5.662 -10.668 1.00 88.56 84 GLY A C 1
ATOM 688 O O . GLY A 1 84 ? 4.535 -6.323 -10.914 1.00 88.56 84 GLY A O 1
ATOM 689 N N . PRO A 1 85 ? 6.008 -4.713 -11.498 1.00 85.50 85 PRO A N 1
ATOM 690 C CA . PRO A 1 85 ? 5.481 -4.552 -12.845 1.00 85.50 85 PRO A CA 1
ATOM 691 C C . PRO A 1 85 ? 5.712 -5.834 -13.661 1.00 85.50 85 PRO A C 1
ATOM 693 O O . PRO A 1 85 ? 6.665 -6.564 -13.378 1.00 85.50 85 PRO A O 1
ATOM 696 N N . PRO A 1 86 ? 4.873 -6.104 -14.675 1.00 77.81 86 PRO A N 1
ATOM 697 C CA . PRO A 1 86 ? 5.124 -7.204 -15.594 1.00 77.81 86 PRO A CA 1
ATOM 698 C C . PRO A 1 86 ? 6.510 -7.026 -16.228 1.00 77.81 86 PRO A C 1
ATOM 700 O O . PRO A 1 86 ? 6.813 -5.981 -16.805 1.00 77.81 86 PRO A O 1
ATOM 703 N N . PHE A 1 87 ? 7.359 -8.038 -16.083 1.00 71.38 87 PHE A N 1
ATOM 704 C CA . PHE A 1 87 ? 8.576 -8.188 -16.874 1.00 71.38 87 PHE A CA 1
ATOM 705 C C . PHE A 1 87 ? 8.193 -8.755 -18.250 1.00 71.38 87 PHE A C 1
ATOM 707 O O . PHE A 1 87 ? 7.197 -9.477 -18.345 1.00 71.38 87 PHE A O 1
ATOM 714 N N . GLU A 1 88 ? 8.967 -8.465 -19.300 1.00 58.12 88 GLU A N 1
ATOM 715 C CA . GLU A 1 88 ? 8.683 -8.896 -20.687 1.00 58.12 88 GLU A CA 1
ATOM 716 C C . GLU A 1 88 ? 8.507 -10.426 -20.866 1.00 58.12 88 GLU A C 1
ATOM 718 O O . GLU A 1 88 ? 7.944 -10.839 -21.870 1.00 58.12 88 GLU A O 1
ATOM 723 N N . ASP A 1 89 ? 8.853 -11.2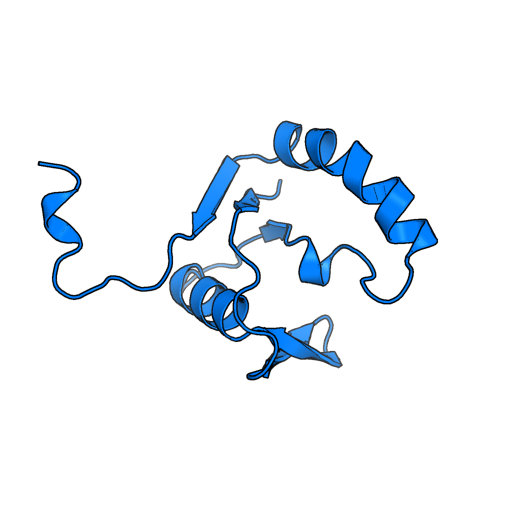54 -19.868 1.00 55.72 89 ASP A N 1
ATOM 724 C CA . ASP A 1 89 ? 8.683 -12.721 -19.869 1.00 55.72 89 ASP A CA 1
ATOM 725 C C . ASP A 1 89 ? 7.717 -13.259 -18.780 1.00 55.72 89 ASP A C 1
ATOM 727 O O . ASP A 1 89 ? 7.778 -14.424 -18.394 1.00 55.72 89 ASP A O 1
ATOM 731 N N . SER A 1 90 ? 6.814 -12.442 -18.224 1.00 54.19 90 SER A N 1
ATOM 732 C CA . SER A 1 90 ? 5.943 -12.874 -17.101 1.00 54.19 90 SER A CA 1
ATOM 733 C C . SER A 1 90 ? 4.848 -13.885 -17.484 1.00 54.19 90 SER A C 1
ATOM 735 O O . SER A 1 90 ? 4.264 -14.513 -16.600 1.00 54.19 90 SER A O 1
ATOM 737 N N . ASP A 1 91 ? 4.564 -14.049 -18.779 1.00 54.91 91 ASP A N 1
ATOM 738 C CA . ASP A 1 91 ? 3.453 -14.876 -19.275 1.00 54.91 91 ASP A CA 1
ATOM 739 C C . ASP A 1 91 ? 3.713 -16.392 -19.185 1.00 54.91 91 ASP A C 1
ATOM 741 O O . ASP A 1 91 ? 2.784 -17.186 -19.317 1.00 54.91 91 ASP A O 1
ATOM 745 N N . VAL A 1 92 ? 4.945 -16.828 -18.892 1.00 55.72 92 VAL A N 1
ATOM 746 C CA . VAL A 1 92 ? 5.289 -18.261 -18.764 1.00 55.72 92 VAL A CA 1
ATOM 747 C C . VAL A 1 92 ? 5.010 -18.861 -17.380 1.00 55.72 92 VAL A C 1
ATOM 749 O O . VAL A 1 92 ? 5.176 -20.062 -17.192 1.00 55.72 92 VAL A O 1
ATOM 752 N N . ALA A 1 93 ? 4.578 -18.071 -16.392 1.00 52.59 93 ALA A N 1
ATOM 753 C CA . ALA A 1 93 ? 4.433 -18.556 -15.013 1.00 52.59 93 ALA A CA 1
ATOM 754 C C . ALA A 1 93 ? 3.076 -19.219 -14.690 1.00 52.59 93 ALA A C 1
ATOM 756 O O . ALA A 1 93 ? 2.940 -19.810 -13.619 1.00 52.59 93 ALA A O 1
ATOM 757 N N . PHE A 1 94 ? 2.084 -19.148 -15.588 1.00 48.44 94 PHE A N 1
ATOM 758 C CA . PHE A 1 94 ? 0.749 -19.736 -15.377 1.00 48.44 94 PHE A CA 1
ATOM 759 C C . PHE A 1 94 ? 0.279 -20.678 -16.504 1.00 48.44 94 PHE A C 1
ATOM 761 O O . PHE A 1 94 ? -0.920 -20.941 -16.599 1.00 48.44 94 PHE A O 1
ATOM 768 N N . SER A 1 95 ? 1.191 -21.189 -17.344 1.00 39.34 95 SER A N 1
ATOM 769 C CA . SER A 1 95 ? 0.878 -22.226 -18.347 1.00 39.34 95 SER A CA 1
ATOM 770 C C . SER A 1 95 ? 0.958 -23.639 -17.782 1.00 39.34 95 SER A C 1
ATOM 772 O O . SER A 1 95 ? 1.994 -23.925 -17.137 1.00 39.34 95 SER A O 1
#

pLDDT: mean 85.14, std 12.23, range [39.34, 95.94]

Sequence (95 aa):
KYEALSYTWGSPVHKCPITINNRPCLIWGNLYTALLALRYEDKPRHLWIDAICINQDDIAEKNLHIPQMHLVYQRAASVTVWLGPPFEDSDVAFS

Mean predicted aligned error: 6.92 Å

Organism: NCBI:txid92897

Radius of gyration: 14.71 Å; Cα contacts (8 Å, |Δi|>4): 102; chains: 1; bounding box: 31×39×41 Å

Nearest PDB structures (foldseek):
  6o6t-assembly1_B  TM=2.487E-01  e=7.670E-01  Thermococcus onnurineus NA1
  4ymx-assembly2_B  TM=4.071E-01  e=3.311E+00  Caldanaerobacter subterraneus subsp. tengcongensis MB4
  4h5g-assembly1_A  TM=4.333E-01  e=8.975E+00  Streptococcus pneumoniae str. Canada MDR_19A
  4io6-assembly1_B  TM=3.268E-01  e=4.320E+00  Adineta vaga

Foldseek 3Di:
DAEEEAEDQPDPPDWDWDADPNDIDTGGPQVVVVCVVPADPPDDHHYDYCVPPFDPVDPVSCVVCVVVVVVVNVPHPYYDYDPGDDDPPNVPPPD